Protein AF-U9TTK7-F1 (afdb_monomer_lite)

pLDDT: mean 70.72, std 14.15, range [40.75, 86.12]

Secondary structure (DSSP, 8-state):
---SGGG-HHHHHT-TTEEEEETTTEEEETTS-EEE--STT-THHHHHHHHSTT-GGGGT---S-TT-------

Sequence (74 aa):
MP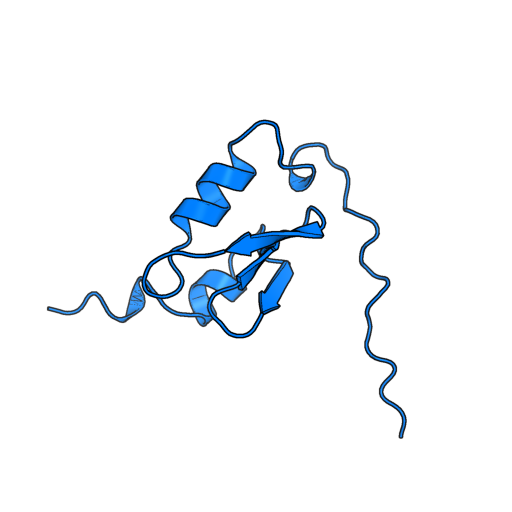FAWKYSKERLAKHPYCAHILRMKKVICRCGKTIKLGRRYDETFLNIHVKGKGCLAKQGVQSILNFYKPISKL

Organism: Rhizophagus irregularis (strain DAOM 181602 / DAOM 197198 / MUCL 43194) (NCBI:txid747089)

Radius of gyration: 13.56 Å; chains: 1; bounding box: 46×18×33 Å

Structure (mmCIF, N/CA/C/O backbone):
data_AF-U9TTK7-F1
#
_entry.id   AF-U9TTK7-F1
#
loop_
_atom_site.group_PDB
_atom_site.id
_atom_site.type_symbol
_atom_site.label_atom_id
_atom_site.label_alt_id
_atom_site.label_comp_id
_atom_site.label_asym_id
_atom_site.label_entity_id
_atom_site.label_seq_id
_atom_site.pdbx_PDB_ins_code
_atom_site.Cartn_x
_atom_site.Cartn_y
_atom_site.Cartn_z
_atom_site.occupancy
_atom_site.B_iso_or_equiv
_atom_site.auth_seq_id
_atom_site.auth_comp_id
_atom_site.auth_asym_id
_atom_site.auth_atom_id
_atom_site.pdbx_PDB_model_num
ATOM 1 N N . MET A 1 1 ? 28.500 -3.853 -13.292 1.00 59.00 1 MET A N 1
ATOM 2 C CA . MET A 1 1 ? 27.024 -3.661 -13.284 1.00 59.00 1 MET A CA 1
ATOM 3 C C . MET A 1 1 ? 26.381 -5.039 -13.401 1.00 59.00 1 MET A C 1
ATOM 5 O O . MET A 1 1 ? 26.884 -5.775 -14.238 1.00 59.00 1 MET A O 1
ATOM 9 N N . PRO A 1 2 ? 25.371 -5.432 -12.586 1.00 51.72 2 PRO A N 1
ATOM 10 C CA . PRO A 1 2 ? 23.982 -5.066 -12.921 1.00 51.72 2 PRO A CA 1
ATOM 11 C C . PRO A 1 2 ? 22.988 -5.058 -11.721 1.00 51.72 2 PRO A C 1
ATOM 13 O O . PRO A 1 2 ? 22.588 -6.099 -11.211 1.00 51.72 2 PRO A O 1
ATOM 16 N N . PHE A 1 3 ? 22.473 -3.893 -11.307 1.00 48.09 3 PHE A N 1
ATOM 17 C CA . PHE A 1 3 ? 21.384 -3.799 -10.304 1.00 48.09 3 PHE A CA 1
ATOM 18 C C . PHE A 1 3 ? 19.989 -3.634 -10.935 1.00 48.09 3 PHE A C 1
ATOM 20 O O . PHE A 1 3 ? 19.091 -3.053 -10.328 1.00 48.09 3 PHE A O 1
ATOM 27 N N . ALA A 1 4 ? 19.784 -4.109 -12.167 1.00 53.03 4 ALA A N 1
ATOM 28 C CA . ALA A 1 4 ? 18.484 -4.005 -12.837 1.00 53.03 4 ALA A CA 1
ATOM 29 C C . ALA A 1 4 ? 17.391 -4.854 -12.150 1.00 53.03 4 ALA A C 1
ATOM 31 O O . ALA A 1 4 ? 16.230 -4.463 -12.157 1.00 53.03 4 ALA A O 1
ATOM 32 N N . TRP A 1 5 ? 17.770 -5.952 -11.485 1.00 53.59 5 TRP A N 1
ATOM 33 C CA . TRP A 1 5 ? 16.852 -6.895 -10.829 1.00 53.59 5 TRP A CA 1
ATOM 34 C C . TRP A 1 5 ? 16.349 -6.450 -9.445 1.00 53.59 5 TRP A C 1
ATOM 36 O O . TRP A 1 5 ? 15.317 -6.923 -8.973 1.00 53.59 5 TRP A O 1
ATOM 46 N N . LYS A 1 6 ? 17.055 -5.525 -8.778 1.00 57.78 6 LYS A N 1
ATOM 47 C CA . LYS A 1 6 ? 16.689 -5.043 -7.432 1.00 57.78 6 LYS A CA 1
ATOM 48 C C . LYS A 1 6 ? 15.407 -4.192 -7.443 1.00 57.78 6 LYS A C 1
ATOM 50 O O . LYS A 1 6 ? 14.783 -4.007 -6.407 1.00 57.78 6 LYS A O 1
ATOM 55 N N . TYR A 1 7 ? 15.006 -3.716 -8.621 1.00 66.94 7 TYR A N 1
ATOM 56 C CA . TYR A 1 7 ? 14.069 -2.614 -8.834 1.00 66.94 7 TYR A CA 1
ATOM 57 C C . TYR A 1 7 ? 12.960 -2.976 -9.842 1.00 66.94 7 TYR A C 1
ATOM 59 O O . TYR A 1 7 ? 12.597 -2.185 -10.719 1.00 66.94 7 TYR A O 1
ATOM 67 N N . SER A 1 8 ? 12.448 -4.205 -9.742 1.00 70.31 8 SER A N 1
ATOM 68 C CA . SER A 1 8 ? 11.455 -4.771 -10.664 1.00 70.31 8 SER A CA 1
ATOM 69 C C . SER A 1 8 ? 10.054 -4.802 -10.055 1.00 70.31 8 SER A C 1
ATOM 71 O O . SER A 1 8 ? 9.880 -5.075 -8.866 1.00 70.31 8 SER A O 1
ATOM 73 N N . LYS A 1 9 ? 9.031 -4.605 -10.900 1.00 75.81 9 LYS A N 1
ATOM 74 C CA . LYS A 1 9 ? 7.615 -4.759 -10.515 1.00 75.81 9 LYS A CA 1
ATOM 75 C C . LYS A 1 9 ? 7.332 -6.115 -9.869 1.00 75.81 9 LYS A C 1
ATOM 77 O O . LYS A 1 9 ? 6.543 -6.181 -8.939 1.00 75.81 9 LYS A O 1
ATOM 82 N N . GLU A 1 10 ? 7.974 -7.175 -10.350 1.00 78.94 10 GLU A N 1
ATOM 83 C CA . GLU A 1 10 ? 7.763 -8.547 -9.873 1.00 78.94 10 GLU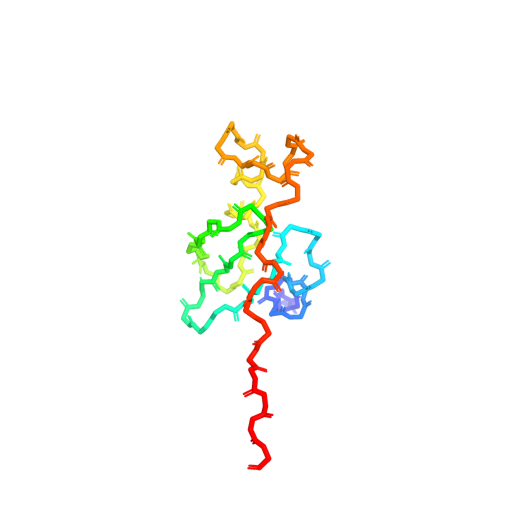 A CA 1
ATOM 84 C C . GLU A 1 10 ? 8.139 -8.722 -8.401 1.00 78.94 10 GLU A C 1
ATOM 86 O O . GLU A 1 10 ? 7.412 -9.357 -7.643 1.00 78.94 10 GLU A O 1
ATOM 91 N N . ARG A 1 11 ? 9.251 -8.117 -7.969 1.00 79.62 11 ARG A N 1
ATOM 92 C CA . ARG A 1 11 ? 9.679 -8.156 -6.567 1.00 79.62 11 ARG A CA 1
ATOM 93 C C . ARG A 1 11 ? 8.717 -7.373 -5.681 1.00 79.62 11 ARG A C 1
ATOM 95 O O . ARG A 1 11 ? 8.327 -7.857 -4.623 1.00 79.62 11 ARG A O 1
ATOM 102 N N . LEU A 1 12 ? 8.285 -6.203 -6.148 1.00 79.44 12 LEU A N 1
ATOM 103 C CA . LEU A 1 12 ? 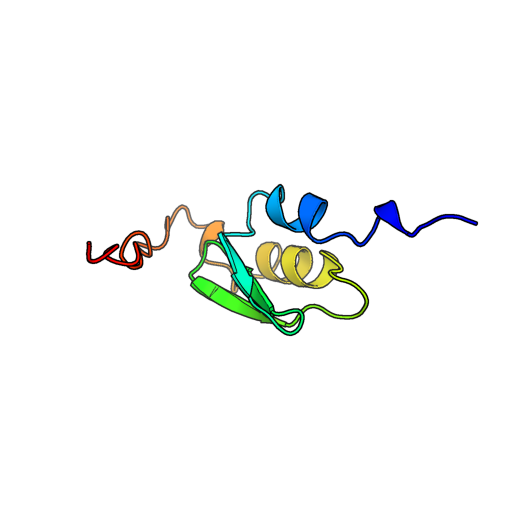7.288 -5.404 -5.446 1.00 79.44 12 LEU A CA 1
ATOM 104 C C . LEU A 1 12 ? 5.942 -6.140 -5.338 1.00 79.44 12 LEU A C 1
ATOM 106 O O . LEU A 1 12 ? 5.301 -6.068 -4.296 1.00 79.44 12 LEU A O 1
ATOM 110 N N . ALA A 1 13 ? 5.540 -6.887 -6.369 1.00 78.19 13 ALA A N 1
ATOM 111 C CA . ALA A 1 13 ? 4.306 -7.674 -6.365 1.00 78.19 13 ALA A CA 1
ATOM 112 C C . ALA A 1 13 ? 4.346 -8.813 -5.335 1.00 78.19 13 ALA A C 1
ATOM 114 O O . ALA A 1 13 ? 3.317 -9.155 -4.764 1.00 78.19 13 ALA A O 1
ATOM 115 N N . LYS A 1 14 ? 5.536 -9.361 -5.058 1.00 82.62 14 LYS A N 1
ATOM 116 C CA . LYS A 1 14 ? 5.766 -10.367 -4.007 1.00 82.62 14 LYS A CA 1
ATOM 117 C C . LYS A 1 14 ? 5.872 -9.766 -2.597 1.00 82.62 14 LYS A C 1
ATOM 119 O O . LYS A 1 14 ? 5.977 -10.513 -1.628 1.00 82.62 14 LYS A O 1
ATOM 124 N N . HIS A 1 15 ? 5.875 -8.439 -2.449 1.00 81.94 15 HIS A N 1
ATOM 125 C CA . HIS A 1 15 ? 6.056 -7.794 -1.150 1.00 81.94 15 HIS A CA 1
ATOM 126 C C . HIS A 1 15 ? 4.787 -7.939 -0.280 1.00 81.94 15 HIS A C 1
ATOM 128 O O . HIS A 1 15 ? 3.705 -7.559 -0.727 1.00 81.94 15 HIS A O 1
ATOM 134 N N . PRO A 1 16 ? 4.884 -8.377 0.992 1.00 81.19 16 PRO A N 1
ATOM 135 C CA . PRO A 1 16 ? 3.727 -8.762 1.822 1.00 81.19 16 PRO A CA 1
ATOM 136 C C . PRO A 1 16 ? 2.725 -7.630 2.110 1.00 81.19 16 PRO A C 1
ATOM 138 O O . PRO A 1 16 ? 1.566 -7.871 2.452 1.00 81.19 16 PRO A O 1
ATOM 141 N N . TYR A 1 17 ? 3.171 -6.382 1.970 1.00 80.00 17 TYR A N 1
ATOM 142 C CA . TYR A 1 17 ? 2.361 -5.180 2.182 1.00 80.00 17 TYR A CA 1
ATOM 143 C C . TYR A 1 17 ? 1.889 -4.511 0.887 1.00 80.00 17 TYR A C 1
ATOM 145 O O . TYR A 1 17 ? 1.161 -3.520 0.959 1.00 80.00 17 TYR A O 1
ATOM 153 N N . CYS A 1 18 ? 2.311 -5.005 -0.278 1.00 83.19 18 CYS A N 1
ATOM 154 C CA . CYS A 1 18 ? 1.840 -4.532 -1.574 1.00 83.19 18 CYS A CA 1
ATOM 155 C C . CYS A 1 18 ? 0.535 -5.260 -1.915 1.00 83.19 18 CYS A C 1
ATOM 157 O O . CYS A 1 18 ? 0.534 -6.473 -2.077 1.00 83.19 18 CYS A O 1
ATOM 159 N N . ALA A 1 19 ? -0.574 -4.526 -2.022 1.00 84.31 19 ALA A N 1
ATOM 160 C CA . ALA A 1 19 ? -1.853 -5.091 -2.450 1.00 84.31 19 ALA A CA 1
ATOM 161 C C . ALA A 1 19 ? -2.017 -5.008 -3.970 1.00 84.31 19 ALA A C 1
ATOM 163 O O . ALA A 1 19 ? -2.412 -5.977 -4.611 1.00 84.31 19 ALA A O 1
ATOM 164 N N . HIS A 1 20 ? -1.696 -3.853 -4.559 1.00 84.25 20 HIS A N 1
ATOM 165 C CA . HIS A 1 20 ? -1.820 -3.656 -6.000 1.00 84.25 20 HIS A CA 1
ATOM 166 C C . HIS A 1 20 ? -0.803 -2.642 -6.523 1.00 84.25 20 HIS A C 1
ATOM 168 O O . HIS A 1 20 ? -0.600 -1.589 -5.921 1.00 84.25 20 HIS A O 1
ATOM 174 N N . ILE A 1 21 ? -0.185 -2.929 -7.669 1.00 82.94 21 ILE A N 1
ATOM 175 C CA . ILE A 1 21 ? 0.745 -2.009 -8.332 1.00 82.94 21 ILE A CA 1
ATOM 176 C C . ILE A 1 21 ? -0.028 -1.228 -9.392 1.00 82.94 21 ILE A C 1
ATOM 178 O O . ILE A 1 21 ? -0.397 -1.763 -10.434 1.00 82.94 21 ILE A O 1
ATOM 182 N N . LEU A 1 22 ? -0.236 0.060 -9.144 1.00 81.19 22 LEU A N 1
ATOM 183 C CA . LEU A 1 22 ? -0.846 0.975 -10.099 1.00 81.19 22 LEU A CA 1
ATOM 184 C C . LEU A 1 22 ? 0.171 1.415 -11.167 1.00 81.19 22 LEU A C 1
ATOM 186 O O . LEU A 1 22 ? 1.393 1.441 -10.961 1.00 81.19 22 LEU A O 1
ATOM 190 N N . ARG A 1 23 ? -0.344 1.834 -12.330 1.00 71.75 23 ARG A N 1
ATOM 191 C CA . ARG A 1 23 ? 0.467 2.507 -13.359 1.00 71.75 23 ARG A CA 1
ATOM 192 C C . ARG A 1 23 ? 1.073 3.804 -12.782 1.00 71.75 23 ARG A C 1
ATOM 194 O O . ARG A 1 23 ? 0.563 4.371 -11.820 1.00 71.75 23 ARG A O 1
ATOM 201 N N . MET A 1 24 ? 2.191 4.263 -13.354 1.00 73.69 24 MET A N 1
ATOM 202 C CA . MET A 1 24 ? 2.950 5.450 -12.903 1.00 73.69 24 MET A CA 1
ATOM 203 C C . MET A 1 24 ? 3.654 5.338 -11.533 1.00 73.69 24 MET A C 1
ATOM 205 O O . MET A 1 24 ? 3.773 6.334 -10.821 1.00 73.69 24 MET A O 1
ATOM 209 N N . LYS A 1 25 ? 4.188 4.158 -11.175 1.00 77.81 25 LYS A N 1
ATOM 210 C CA . LYS A 1 25 ? 4.990 3.960 -9.942 1.00 77.81 25 LYS A CA 1
ATOM 211 C C . LYS A 1 25 ? 4.194 4.239 -8.659 1.00 77.81 25 LYS A C 1
ATOM 213 O O . LYS A 1 25 ? 4.738 4.733 -7.677 1.00 77.81 25 LYS A O 1
ATOM 218 N N . LYS A 1 26 ? 2.898 3.949 -8.667 1.00 85.38 26 LYS A N 1
ATOM 219 C CA . LYS A 1 26 ? 2.048 4.017 -7.478 1.00 85.38 26 LYS A CA 1
ATOM 220 C C . LYS A 1 26 ? 1.772 2.593 -7.005 1.00 85.38 26 LYS A C 1
ATOM 222 O O . LYS A 1 26 ? 1.616 1.693 -7.822 1.00 85.38 26 LYS A O 1
ATOM 227 N N . VAL A 1 27 ? 1.727 2.379 -5.701 1.00 84.88 27 VAL A N 1
ATOM 228 C CA . VAL A 1 27 ? 1.363 1.094 -5.103 1.00 84.88 27 VAL A CA 1
ATOM 229 C C . VAL A 1 27 ? 0.279 1.323 -4.068 1.00 84.88 27 VAL A C 1
ATOM 231 O O . VAL A 1 27 ? 0.339 2.279 -3.302 1.00 84.88 27 VAL A O 1
ATOM 234 N N . ILE A 1 28 ? -0.724 0.462 -4.046 1.00 86.12 28 ILE A N 1
ATOM 235 C CA . ILE A 1 28 ? -1.708 0.411 -2.974 1.00 86.12 28 ILE A CA 1
ATOM 236 C C . ILE A 1 28 ? -1.140 -0.534 -1.922 1.00 86.1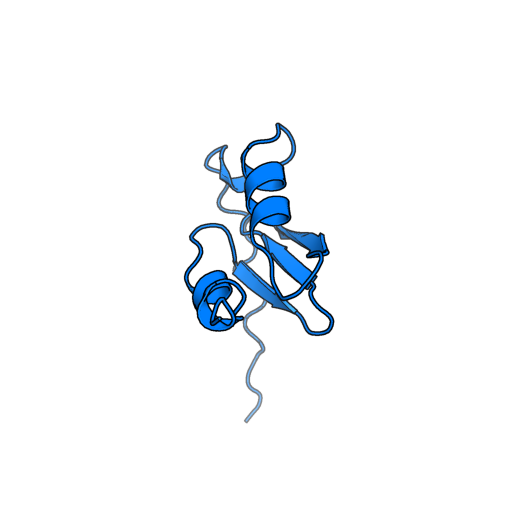2 28 ILE A C 1
ATOM 238 O O . ILE A 1 28 ? -0.867 -1.705 -2.203 1.00 86.12 28 ILE A O 1
ATOM 242 N N . CYS A 1 29 ? -0.914 -0.019 -0.718 1.00 86.12 29 CYS A N 1
ATOM 243 C CA . CYS A 1 29 ? -0.559 -0.851 0.420 1.00 86.12 29 CYS A CA 1
ATOM 244 C C . CYS A 1 29 ? -1.791 -1.631 0.894 1.00 86.12 29 CYS A C 1
ATOM 246 O O . CYS A 1 29 ? -2.919 -1.178 0.727 1.00 86.12 29 CYS A O 1
ATOM 248 N N . ARG A 1 30 ? -1.592 -2.772 1.556 1.00 83.44 30 ARG A N 1
ATOM 249 C CA . ARG A 1 30 ? -2.671 -3.572 2.165 1.00 83.44 30 ARG A CA 1
ATOM 250 C C . ARG A 1 30 ? -3.533 -2.799 3.175 1.00 83.44 30 ARG A C 1
ATOM 252 O O . ARG A 1 30 ? -4.657 -3.195 3.447 1.00 83.44 30 ARG A O 1
ATOM 259 N N . CYS A 1 31 ? -3.036 -1.675 3.693 1.00 80.75 31 CYS A N 1
ATOM 260 C CA . CYS A 1 31 ? -3.813 -0.741 4.510 1.00 80.75 31 CYS A CA 1
ATOM 261 C C . CYS A 1 31 ? -4.795 0.139 3.706 1.00 80.75 31 CYS A C 1
ATOM 263 O O . CYS A 1 31 ? -5.473 0.970 4.302 1.00 80.75 31 CYS A O 1
ATOM 265 N N . GLY A 1 32 ? -4.816 0.034 2.374 1.00 80.38 32 GLY A N 1
ATOM 266 C CA . GLY A 1 32 ? -5.635 0.847 1.471 1.00 80.38 32 GLY A CA 1
ATOM 267 C C . GLY A 1 32 ? -5.013 2.154 1.001 1.00 80.38 32 GLY A C 1
ATOM 268 O O . GLY A 1 32 ? -5.514 2.778 0.068 1.00 80.38 32 GLY A O 1
ATOM 269 N N . LYS A 1 33 ? -3.902 2.586 1.605 1.00 84.25 33 LYS A N 1
ATOM 270 C CA . LYS A 1 33 ? -3.247 3.837 1.214 1.00 84.25 33 LYS A CA 1
ATOM 271 C C . LYS A 1 33 ? -2.470 3.667 -0.084 1.00 84.25 33 LYS A C 1
ATOM 273 O O . LYS A 1 33 ? -1.691 2.727 -0.247 1.00 84.25 33 LYS A O 1
ATOM 278 N N . THR A 1 34 ? -2.645 4.632 -0.983 1.00 85.81 34 THR A N 1
ATOM 279 C CA . THR A 1 34 ? -1.833 4.746 -2.195 1.00 85.81 34 THR A CA 1
ATOM 280 C C . THR A 1 34 ? -0.514 5.433 -1.862 1.00 85.81 34 THR A C 1
ATOM 282 O O . THR A 1 34 ? -0.491 6.556 -1.364 1.00 85.81 34 THR A O 1
ATOM 285 N N . ILE A 1 35 ? 0.591 4.764 -2.158 1.00 84.44 35 ILE A N 1
ATOM 286 C CA . ILE A 1 35 ? 1.956 5.219 -1.915 1.00 84.44 35 ILE A CA 1
ATOM 287 C C . ILE A 1 35 ? 2.619 5.444 -3.266 1.00 84.44 35 ILE A C 1
ATOM 289 O O . ILE A 1 35 ? 2.603 4.582 -4.147 1.00 84.44 35 ILE A O 1
ATOM 293 N N . LYS A 1 36 ? 3.219 6.619 -3.437 1.00 86.06 36 LYS A N 1
ATOM 294 C CA . LYS A 1 36 ? 4.044 6.915 -4.604 1.00 86.06 36 LYS A CA 1
ATOM 295 C C . LYS A 1 36 ? 5.445 6.363 -4.360 1.00 86.06 36 LYS A C 1
ATOM 297 O O . LYS A 1 36 ? 6.090 6.717 -3.379 1.00 86.06 36 LYS A O 1
ATOM 302 N N . LEU A 1 37 ? 5.903 5.499 -5.254 1.00 83.38 37 LEU A N 1
ATOM 303 C CA . LEU A 1 37 ? 7.262 4.976 -5.241 1.00 83.38 37 LEU A CA 1
ATOM 304 C C . LEU A 1 37 ? 8.206 5.974 -5.912 1.00 83.38 37 LEU A C 1
ATOM 306 O O . LEU A 1 37 ? 7.815 6.729 -6.807 1.00 83.38 37 LEU A O 1
ATOM 310 N N . GLY A 1 38 ? 9.465 5.948 -5.483 1.00 76.06 38 GLY A N 1
ATOM 311 C CA . GLY A 1 38 ? 10.528 6.785 -6.028 1.00 76.06 38 GLY A CA 1
ATOM 312 C C . GLY A 1 38 ? 11.085 6.268 -7.361 1.00 76.06 38 GLY A C 1
ATOM 313 O O . GLY A 1 38 ? 10.365 5.978 -8.322 1.00 76.06 38 GLY A O 1
ATOM 314 N N . ARG A 1 39 ? 12.416 6.184 -7.457 1.00 70.81 39 ARG A N 1
ATOM 315 C CA . ARG A 1 39 ? 13.096 5.647 -8.647 1.00 70.81 39 ARG A CA 1
ATOM 316 C C . ARG A 1 39 ? 12.848 4.135 -8.755 1.00 70.81 39 ARG A C 1
ATOM 318 O O . ARG A 1 39 ? 12.897 3.436 -7.760 1.00 70.81 39 ARG A O 1
ATOM 325 N N . ARG A 1 40 ? 12.546 3.666 -9.975 1.00 69.94 40 ARG A N 1
ATOM 326 C CA . ARG A 1 40 ? 12.397 2.249 -10.380 1.00 69.94 40 ARG A CA 1
ATOM 327 C C . ARG A 1 40 ? 11.774 1.320 -9.305 1.00 69.94 40 ARG A C 1
ATOM 329 O O . ARG A 1 40 ? 12.452 0.466 -8.769 1.00 69.94 40 ARG A O 1
ATOM 336 N N . TYR A 1 41 ? 10.481 1.469 -8.999 1.00 70.12 41 TYR A N 1
ATOM 337 C CA . TYR A 1 41 ? 9.738 0.527 -8.128 1.00 70.12 41 TYR A CA 1
ATOM 338 C C . TYR A 1 41 ? 10.380 0.246 -6.755 1.00 70.12 41 TYR A C 1
ATOM 340 O O . TYR A 1 41 ? 10.170 -0.819 -6.184 1.00 70.12 41 TYR A O 1
ATOM 348 N N . ASP A 1 42 ? 11.150 1.198 -6.230 1.00 78.12 42 ASP A N 1
ATOM 349 C CA . ASP A 1 42 ? 11.873 1.041 -4.975 1.00 78.12 42 ASP A CA 1
ATOM 350 C C . ASP A 1 42 ? 10.925 0.859 -3.778 1.00 78.12 42 ASP A C 1
ATOM 352 O O . ASP A 1 42 ? 10.066 1.698 -3.496 1.00 78.12 42 ASP A O 1
ATOM 356 N N . GLU A 1 43 ? 11.099 -0.257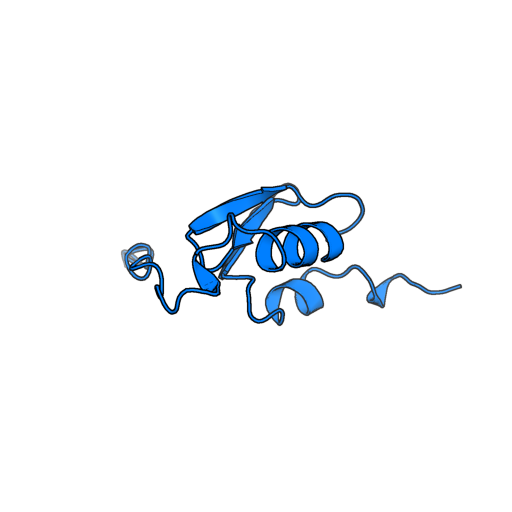 -3.071 1.00 79.75 43 GLU A N 1
ATOM 357 C CA . GLU A 1 43 ? 10.277 -0.668 -1.932 1.00 79.75 43 GLU A CA 1
ATOM 358 C C . GLU A 1 43 ? 10.555 0.142 -0.654 1.00 79.75 43 GLU A C 1
ATOM 360 O O . GLU A 1 43 ? 9.798 0.018 0.307 1.00 79.75 43 GLU A O 1
ATOM 365 N N . THR A 1 44 ? 11.577 1.011 -0.622 1.00 83.38 44 THR A N 1
ATOM 366 C CA . THR A 1 44 ? 11.955 1.774 0.582 1.00 83.38 44 THR A CA 1
ATOM 367 C C . THR A 1 44 ? 10.803 2.642 1.068 1.00 83.38 44 THR A C 1
ATOM 369 O O . THR A 1 44 ? 10.519 2.661 2.261 1.00 83.38 44 THR A O 1
ATOM 372 N N . PHE A 1 45 ? 10.069 3.297 0.163 1.00 82.81 45 PHE A N 1
ATOM 373 C CA . PHE A 1 45 ? 8.903 4.110 0.533 1.00 82.81 45 PHE A CA 1
ATOM 374 C C . PHE A 1 45 ? 7.755 3.270 1.104 1.00 82.81 45 PHE A C 1
ATOM 376 O O . PHE A 1 45 ? 7.102 3.688 2.060 1.00 82.81 45 PHE A O 1
ATOM 383 N N . LEU A 1 46 ? 7.530 2.070 0.557 1.00 83.94 46 LEU A N 1
ATOM 384 C CA . LEU A 1 46 ? 6.544 1.128 1.087 1.00 83.94 46 LEU A CA 1
ATOM 385 C C . LEU A 1 46 ? 6.974 0.621 2.471 1.00 83.94 46 LEU A C 1
ATOM 387 O O . LEU A 1 46 ? 6.160 0.576 3.388 1.00 83.94 46 LEU A O 1
ATOM 391 N N . ASN A 1 47 ? 8.256 0.307 2.648 1.00 82.50 47 ASN A N 1
ATOM 392 C CA . ASN A 1 47 ? 8.810 -0.159 3.914 1.00 82.50 47 ASN A CA 1
ATOM 393 C C . ASN A 1 47 ? 8.797 0.939 4.990 1.00 82.50 47 ASN A C 1
ATOM 395 O O . ASN A 1 47 ? 8.414 0.670 6.124 1.00 82.50 47 ASN A O 1
ATOM 399 N N . ILE A 1 48 ? 9.142 2.186 4.647 1.00 85.31 48 ILE A N 1
ATOM 400 C CA . ILE A 1 48 ? 9.020 3.347 5.545 1.00 85.31 48 ILE A CA 1
ATOM 401 C C . ILE A 1 48 ? 7.559 3.540 5.946 1.00 85.31 48 ILE A C 1
ATOM 403 O O . ILE A 1 48 ? 7.270 3.706 7.130 1.00 85.31 48 ILE A O 1
ATOM 407 N N . HIS A 1 49 ? 6.633 3.470 4.985 1.00 85.25 49 HIS A N 1
ATOM 408 C CA . HIS A 1 49 ? 5.208 3.586 5.268 1.00 85.25 49 HIS A CA 1
ATOM 409 C C . HIS A 1 49 ? 4.748 2.526 6.272 1.00 85.25 49 HIS A C 1
ATOM 411 O O . HIS A 1 49 ? 4.146 2.872 7.284 1.00 85.25 49 HIS A O 1
ATOM 417 N N . VAL A 1 50 ? 5.071 1.256 6.012 1.00 81.50 50 VAL A N 1
ATOM 418 C CA . VAL A 1 50 ? 4.741 0.128 6.893 1.00 81.50 50 VAL A CA 1
ATOM 419 C C . VAL A 1 50 ? 5.399 0.290 8.259 1.00 81.50 50 VAL A C 1
ATOM 421 O O . VAL A 1 50 ? 4.780 -0.003 9.279 1.00 81.50 50 VAL A O 1
ATOM 424 N N . LYS A 1 51 ? 6.649 0.761 8.316 1.00 82.81 51 LYS A N 1
ATOM 425 C CA . LYS A 1 51 ? 7.355 0.997 9.577 1.00 82.81 51 LYS A CA 1
ATOM 426 C C . LYS A 1 51 ? 6.737 2.133 10.393 1.00 82.81 51 LYS A C 1
ATOM 428 O O . LYS A 1 51 ? 6.707 2.008 11.614 1.00 82.81 51 LYS A O 1
ATOM 433 N N . GLY A 1 52 ? 6.217 3.169 9.741 1.00 79.88 52 GLY A N 1
ATOM 434 C CA . GLY A 1 52 ? 5.591 4.321 10.383 1.00 79.88 52 GLY A CA 1
ATOM 435 C C . GLY A 1 52 ? 4.251 4.019 11.065 1.00 79.88 52 GLY A C 1
ATOM 436 O O . GLY A 1 52 ? 3.577 3.033 10.775 1.00 79.88 52 GLY A O 1
ATOM 437 N N . LYS A 1 53 ? 3.825 4.931 11.949 1.00 69.12 53 LYS A N 1
ATOM 438 C CA . LYS A 1 53 ? 2.553 4.838 12.697 1.00 69.12 53 LYS A CA 1
ATOM 439 C C . LYS A 1 53 ? 1.298 4.920 11.811 1.00 69.12 53 LYS A C 1
ATOM 441 O O . LYS A 1 53 ? 0.204 4.620 12.263 1.00 69.12 53 LYS A O 1
ATOM 446 N N . GLY A 1 54 ? 1.441 5.339 10.552 1.00 69.06 54 GLY A N 1
ATOM 447 C CA . GLY A 1 54 ? 0.321 5.575 9.639 1.00 69.06 54 GLY A CA 1
ATOM 448 C C . GLY A 1 54 ? -0.157 4.355 8.843 1.00 69.06 54 GLY A C 1
ATOM 449 O O . GLY A 1 54 ? -1.101 4.508 8.060 1.00 69.06 54 GLY A O 1
ATOM 450 N N . CYS A 1 55 ? 0.485 3.188 8.973 1.00 78.44 55 CYS A N 1
ATOM 451 C CA . CYS A 1 55 ? 0.105 1.978 8.244 1.00 78.44 55 CYS A CA 1
ATOM 452 C C . CYS A 1 55 ? -0.761 1.048 9.100 1.00 78.44 55 CYS A C 1
ATOM 454 O O . CYS A 1 55 ? -0.267 0.322 9.961 1.00 78.44 55 CYS A O 1
ATOM 456 N N . LEU A 1 56 ? -2.058 1.012 8.787 1.00 71.38 56 LEU A N 1
ATOM 457 C CA . LEU A 1 56 ? -3.044 0.168 9.474 1.00 71.38 56 LEU A CA 1
ATOM 458 C C . LEU A 1 56 ? -2.840 -1.337 9.214 1.00 71.38 56 LEU A C 1
ATOM 460 O O . LEU A 1 56 ? -3.392 -2.158 9.936 1.00 71.38 56 LEU A O 1
ATOM 464 N N . ALA A 1 57 ? -2.001 -1.714 8.236 1.00 67.38 57 ALA A N 1
ATOM 465 C CA . ALA A 1 57 ? -1.696 -3.117 7.945 1.00 67.38 57 ALA A CA 1
ATOM 466 C C . ALA A 1 57 ? -0.986 -3.823 9.115 1.00 67.38 57 ALA A C 1
ATOM 468 O O . ALA A 1 57 ? -1.076 -5.041 9.231 1.00 67.38 57 ALA A O 1
ATOM 469 N N . LYS A 1 58 ? -0.293 -3.071 9.984 1.00 63.34 58 LYS A N 1
ATOM 470 C CA . LYS A 1 58 ? 0.326 -3.598 11.209 1.00 63.34 58 LYS A CA 1
ATOM 471 C C . LYS A 1 58 ? -0.662 -3.830 12.347 1.00 63.34 58 LYS A C 1
ATOM 473 O O . LYS A 1 58 ? -0.397 -4.662 13.202 1.00 63.34 58 LYS A O 1
ATOM 478 N N . GLN A 1 59 ? -1.775 -3.099 12.380 1.00 59.12 59 GLN A N 1
ATOM 479 C CA . GLN A 1 59 ? -2.728 -3.152 13.493 1.00 59.12 59 GLN A CA 1
ATOM 480 C C . GLN A 1 59 ? -3.705 -4.335 13.393 1.00 59.12 59 GLN A C 1
ATOM 482 O O . GLN A 1 59 ? -4.728 -4.332 14.062 1.00 59.12 59 GLN A O 1
ATOM 487 N N . GLY A 1 60 ? -3.442 -5.328 12.535 1.00 52.84 60 GLY A N 1
ATOM 488 C CA . GLY A 1 60 ? -4.360 -6.455 12.328 1.00 52.84 60 GLY A CA 1
ATOM 489 C C . GLY A 1 60 ? -5.662 -6.067 11.622 1.00 52.84 60 GLY A C 1
ATOM 490 O O . GLY A 1 60 ? -6.486 -6.929 11.334 1.00 52.84 60 GLY A O 1
ATOM 491 N N . VAL A 1 61 ? -5.826 -4.790 11.262 1.00 53.56 61 VAL A N 1
ATOM 492 C CA . VAL A 1 61 ? -6.897 -4.332 10.388 1.00 53.56 61 VAL A CA 1
ATOM 493 C C . VAL A 1 61 ? -6.524 -4.784 8.980 1.00 53.56 61 VAL A C 1
ATOM 495 O O . VAL A 1 61 ? -5.882 -4.061 8.213 1.00 53.56 61 VAL A O 1
ATOM 498 N N . GLN A 1 62 ? -6.891 -6.024 8.641 1.00 51.62 62 GLN A N 1
ATOM 499 C CA . GLN A 1 62 ? -7.111 -6.411 7.254 1.00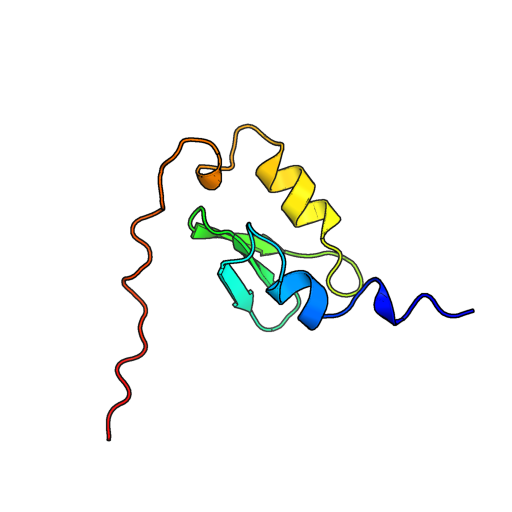 51.62 62 GLN A CA 1
ATOM 500 C C . GLN A 1 62 ? -8.158 -5.439 6.731 1.00 51.62 62 GLN A C 1
ATOM 502 O O . GLN A 1 62 ? -9.353 -5.604 6.956 1.00 51.62 62 GLN A O 1
ATOM 507 N N . SER A 1 63 ? -7.671 -4.352 6.131 1.00 51.31 63 SER A N 1
ATOM 508 C CA . SER A 1 63 ? -8.510 -3.354 5.499 1.00 51.31 63 SER A CA 1
ATOM 509 C C . SER A 1 63 ? -9.475 -4.132 4.619 1.00 51.31 63 SER A C 1
ATOM 511 O O . SER A 1 63 ? -9.037 -4.945 3.802 1.00 51.31 63 SER A O 1
ATOM 513 N N . ILE A 1 64 ? -10.768 -3.925 4.850 1.00 56.59 64 ILE A N 1
ATOM 514 C CA . ILE A 1 64 ? -11.926 -4.602 4.251 1.00 56.59 64 ILE A CA 1
ATOM 515 C C . ILE A 1 64 ? -11.970 -4.387 2.714 1.00 56.59 64 ILE A C 1
ATOM 517 O O . ILE A 1 64 ? -12.977 -4.551 2.052 1.00 56.59 64 ILE A O 1
ATOM 521 N N . LEU A 1 65 ? -10.855 -4.048 2.070 1.00 52.09 65 LEU A N 1
ATOM 522 C CA . LEU A 1 65 ? -10.703 -3.727 0.656 1.00 52.09 65 LEU A CA 1
ATOM 523 C C . LEU A 1 65 ? -10.681 -4.965 -0.251 1.00 52.09 65 LEU A C 1
ATOM 525 O O . LEU A 1 65 ? -10.104 -4.935 -1.334 1.00 52.09 65 LEU A O 1
ATOM 529 N N . ASN A 1 66 ? -11.382 -6.027 0.146 1.00 49.22 66 ASN A N 1
ATOM 530 C CA . ASN A 1 66 ? -11.781 -7.114 -0.746 1.00 49.22 66 ASN A CA 1
ATOM 531 C C . ASN A 1 66 ? -12.956 -6.715 -1.676 1.00 49.22 66 ASN A C 1
ATOM 533 O O . ASN A 1 66 ? -13.507 -7.567 -2.365 1.00 49.22 66 ASN A O 1
ATOM 537 N N . PHE A 1 67 ? -13.359 -5.437 -1.715 1.00 50.69 67 PHE A N 1
ATOM 538 C CA . PHE A 1 67 ? -14.534 -4.976 -2.472 1.00 50.69 67 PHE A CA 1
ATOM 539 C C . PHE A 1 67 ? -14.277 -4.530 -3.918 1.00 50.69 67 PHE A C 1
ATOM 541 O O . PHE A 1 67 ? -15.237 -4.296 -4.641 1.00 50.69 67 PHE A O 1
ATOM 548 N N . TYR A 1 68 ? -13.029 -4.472 -4.394 1.00 49.94 68 TYR A N 1
ATOM 549 C CA . TYR A 1 68 ? -12.752 -4.272 -5.826 1.00 49.94 68 TYR A CA 1
ATOM 550 C C . TYR A 1 68 ? -12.257 -5.570 -6.473 1.00 49.94 68 TYR A C 1
ATOM 552 O O . TYR A 1 68 ? -11.137 -5.658 -6.971 1.00 49.94 68 TYR A O 1
ATOM 560 N N . LYS A 1 69 ? -13.118 -6.595 -6.495 1.00 44.47 69 LYS A N 1
ATOM 561 C CA . LYS A 1 69 ? -13.098 -7.536 -7.620 1.00 44.47 69 LYS A CA 1
ATOM 562 C C . LYS A 1 69 ? -13.713 -6.781 -8.804 1.00 44.47 69 LYS A C 1
ATOM 564 O O . LYS A 1 69 ? -14.868 -6.371 -8.679 1.00 44.47 69 LYS A O 1
ATOM 569 N N . PRO A 1 70 ? -13.001 -6.538 -9.921 1.00 42.78 70 PRO A N 1
ATOM 570 C CA . PRO A 1 70 ? -13.687 -6.104 -11.126 1.00 42.78 70 PRO A CA 1
ATOM 571 C C . PRO A 1 70 ? -14.698 -7.200 -11.455 1.00 42.78 70 PRO A C 1
ATOM 573 O O . PRO A 1 70 ? -14.324 -8.363 -11.603 1.00 42.78 70 PRO A O 1
ATOM 576 N N . ILE A 1 71 ? -15.981 -6.846 -11.491 1.00 44.91 71 ILE A N 1
ATOM 577 C CA . ILE A 1 71 ? -17.000 -7.705 -12.081 1.00 44.91 71 ILE A CA 1
ATOM 578 C C . ILE A 1 71 ? -16.568 -7.844 -13.539 1.00 44.91 71 ILE A C 1
ATOM 580 O O . ILE A 1 71 ? -16.730 -6.917 -14.330 1.00 44.91 71 ILE A O 1
ATOM 584 N N . SER A 1 72 ? -15.935 -8.967 -13.869 1.00 48.91 72 SER A N 1
ATOM 585 C CA . SER A 1 72 ? -15.794 -9.430 -15.238 1.00 48.91 72 SER A CA 1
ATOM 586 C C . SER A 1 72 ? -17.211 -9.582 -15.775 1.00 48.91 72 SER A C 1
ATOM 588 O O . SER A 1 72 ? -17.889 -10.563 -15.468 1.00 48.91 72 SER A O 1
ATOM 590 N N . LYS A 1 73 ? -17.697 -8.563 -16.488 1.00 45.44 73 LYS A N 1
ATOM 591 C CA . LYS A 1 73 ? -18.853 -8.737 -17.355 1.00 45.44 73 LYS A CA 1
ATOM 592 C C . LYS A 1 73 ? -18.370 -9.503 -18.584 1.00 45.44 73 LYS A C 1
ATOM 594 O O . LYS A 1 73 ? -17.379 -9.106 -19.196 1.00 45.44 73 LYS A O 1
ATOM 599 N N . LEU A 1 74 ? -19.046 -10.634 -18.780 1.00 40.75 74 LEU A N 1
ATOM 600 C CA . LEU A 1 74 ? -19.078 -11.505 -19.951 1.00 40.75 74 LEU A CA 1
ATOM 601 C C . LEU A 1 74 ? -19.081 -10.726 -21.268 1.00 40.75 74 LEU A C 1
ATOM 603 O O . LEU A 1 74 ? -19.725 -9.650 -21.297 1.00 40.75 74 LEU A O 1
#

Foldseek 3Di:
DDPLPVQAPVVLVVDPQFPDQDPPQWTQGQQRDIWHDDPRNDCVRVVVCCVDPNRCVVVPCSPPPPPPPPPPDD